Protein AF-A0A261TBE7-F1 (afdb_monomer)

Foldseek 3Di:
DAKEWEAAPPDPQSVVQVVLCVVLVNDYHYDHLPPPPVSFPGKMWDAAPNDIQIDGTRDSPVSVLVSQCVVVPAADPVGDPDPVCLQAHKYALVRLQVVCVVLVHDSVVLCVVVNDHRIDGSNSSCVVSPD

Structure (mmCIF, N/CA/C/O backbone):
data_AF-A0A261TBE7-F1
#
_entry.id   AF-A0A261TBE7-F1
#
loop_
_atom_site.group_PDB
_atom_site.id
_atom_site.type_symbol
_atom_site.label_atom_id
_atom_site.label_alt_id
_atom_site.label_comp_id
_atom_site.label_asym_id
_atom_site.label_entity_id
_atom_site.label_seq_id
_atom_site.pdbx_PDB_ins_code
_atom_site.Cartn_x
_atom_site.Cartn_y
_atom_site.Cartn_z
_atom_site.occupancy
_atom_site.B_iso_or_equiv
_atom_site.auth_seq_id
_atom_site.auth_comp_id
_atom_site.auth_asym_id
_atom_site.auth_atom_id
_atom_site.pdbx_PDB_model_num
ATOM 1 N N . MET A 1 1 ? -10.428 1.442 -10.130 1.00 87.81 1 MET A N 1
ATOM 2 C CA . MET A 1 1 ? -9.204 2.102 -9.626 1.00 87.81 1 MET A CA 1
ATOM 3 C C . MET A 1 1 ? -8.155 2.105 -10.734 1.00 87.81 1 MET A C 1
ATOM 5 O O . MET A 1 1 ? -8.015 1.079 -11.385 1.00 87.81 1 MET A O 1
ATOM 9 N N . GLN A 1 2 ? -7.475 3.227 -11.002 1.00 92.19 2 GLN A N 1
ATOM 10 C CA . GLN A 1 2 ? -6.435 3.300 -12.041 1.00 92.19 2 GLN A CA 1
ATOM 11 C C . GLN A 1 2 ? -5.043 3.240 -11.406 1.00 92.19 2 GLN A C 1
ATOM 13 O O . GLN A 1 2 ? -4.661 4.152 -10.680 1.00 92.19 2 GLN A O 1
ATOM 18 N N . ILE A 1 3 ? -4.285 2.193 -11.731 1.00 97.19 3 ILE A N 1
ATOM 19 C CA . ILE A 1 3 ? -2.928 1.960 -11.226 1.00 97.19 3 ILE A CA 1
ATOM 20 C C . ILE A 1 3 ? -1.931 2.319 -12.328 1.00 97.19 3 ILE A C 1
ATOM 22 O O . ILE A 1 3 ? -2.047 1.848 -13.461 1.00 97.19 3 ILE A O 1
ATOM 26 N N . SER A 1 4 ? -0.953 3.156 -12.002 1.00 97.00 4 SER A N 1
ATOM 27 C CA . SER A 1 4 ? 0.165 3.512 -12.874 1.00 97.00 4 SER A CA 1
ATOM 28 C C . SER A 1 4 ? 1.462 2.925 -12.325 1.00 97.00 4 SER A C 1
ATOM 30 O O . SER A 1 4 ? 1.791 3.131 -11.156 1.00 97.00 4 SER A O 1
ATOM 32 N N . LEU A 1 5 ? 2.204 2.219 -13.176 1.00 97.25 5 LEU A N 1
ATOM 33 C CA . LEU A 1 5 ? 3.545 1.718 -12.887 1.00 97.25 5 LEU A CA 1
ATOM 34 C C . LEU A 1 5 ? 4.545 2.493 -13.746 1.00 97.25 5 LEU A C 1
ATOM 36 O O . LEU A 1 5 ? 4.545 2.374 -14.970 1.00 97.25 5 LEU A O 1
ATOM 40 N N . TYR A 1 6 ? 5.387 3.290 -13.105 1.00 96.44 6 TYR A N 1
ATOM 41 C CA . TYR A 1 6 ? 6.455 4.026 -13.765 1.00 96.44 6 TYR A CA 1
ATOM 42 C C . TYR A 1 6 ? 7.741 3.209 -13.711 1.00 96.44 6 TYR A C 1
ATOM 44 O O . TYR A 1 6 ? 8.159 2.789 -12.630 1.00 96.44 6 TYR A O 1
ATOM 52 N N . THR A 1 7 ? 8.362 2.974 -14.865 1.00 96.31 7 THR A N 1
ATOM 53 C CA . THR A 1 7 ? 9.547 2.117 -14.994 1.00 96.31 7 THR A CA 1
ATOM 54 C C . THR A 1 7 ? 10.675 2.790 -15.766 1.00 96.31 7 THR A C 1
ATOM 56 O O . THR A 1 7 ? 10.464 3.733 -16.530 1.00 96.31 7 THR A O 1
ATOM 59 N N . LEU A 1 8 ? 11.897 2.288 -15.572 1.00 94.44 8 LEU A N 1
ATOM 60 C CA . LEU A 1 8 ? 13.057 2.629 -16.399 1.00 94.44 8 LEU A CA 1
ATOM 61 C C . LEU A 1 8 ? 13.526 1.413 -17.204 1.00 94.44 8 LEU A C 1
ATOM 63 O O . LEU A 1 8 ? 13.418 0.276 -16.725 1.00 94.44 8 LEU A O 1
ATOM 67 N N . PRO A 1 9 ? 14.089 1.627 -18.409 1.00 90.50 9 PRO A N 1
ATOM 68 C CA . PRO A 1 9 ? 14.757 0.560 -19.141 1.00 90.50 9 PRO A CA 1
ATOM 69 C C . PRO A 1 9 ? 15.939 0.021 -18.326 1.00 90.50 9 PRO A C 1
ATOM 71 O O . PRO A 1 9 ? 16.605 0.764 -17.609 1.00 90.50 9 PRO A O 1
ATOM 74 N N . ASN A 1 10 ? 16.202 -1.283 -18.440 1.00 90.00 10 ASN A N 1
ATOM 75 C CA . ASN A 1 10 ? 17.301 -1.980 -17.756 1.00 90.00 10 ASN A CA 1
ATOM 76 C C . ASN A 1 10 ? 17.294 -1.877 -16.214 1.00 90.00 10 ASN A C 1
ATOM 78 O O . ASN A 1 10 ? 18.305 -2.150 -15.575 1.00 90.00 10 ASN A O 1
ATOM 82 N N . CYS A 1 11 ? 16.159 -1.527 -15.601 1.00 93.75 11 CYS A N 1
ATOM 83 C CA . CYS A 1 11 ? 15.991 -1.533 -14.150 1.00 93.75 11 CYS A CA 1
ATOM 84 C C . CYS A 1 11 ? 15.426 -2.885 -13.682 1.00 93.75 11 CYS A C 1
ATOM 86 O O . CYS A 1 11 ? 14.277 -3.226 -13.9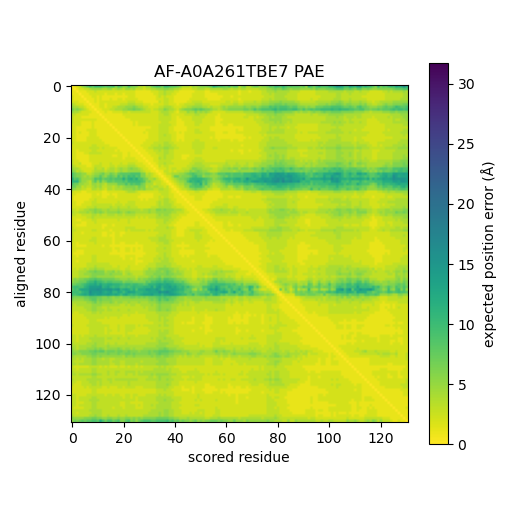76 1.00 93.75 11 CYS A O 1
ATOM 88 N N . GLU A 1 12 ? 16.214 -3.648 -12.921 1.00 95.88 12 GLU A N 1
ATOM 89 C CA . GLU A 1 12 ? 15.802 -4.958 -12.394 1.00 95.88 12 GLU A CA 1
ATOM 90 C C . GLU A 1 12 ? 14.561 -4.855 -11.498 1.00 95.88 12 GLU A C 1
ATOM 92 O O . GLU A 1 12 ? 13.590 -5.583 -11.698 1.00 95.88 12 GLU A O 1
ATOM 97 N N . ALA A 1 13 ? 14.529 -3.884 -10.581 1.00 96.00 13 ALA A N 1
ATOM 98 C CA . ALA A 1 13 ? 13.376 -3.654 -9.712 1.00 96.00 13 ALA A CA 1
ATOM 99 C C . ALA A 1 13 ? 12.094 -3.338 -10.510 1.00 96.00 13 ALA A C 1
ATOM 101 O O . ALA A 1 13 ? 11.002 -3.776 -10.134 1.00 96.00 13 ALA A O 1
ATOM 102 N N . SER A 1 14 ? 12.216 -2.628 -11.641 1.00 96.75 14 SER A N 1
ATOM 103 C CA . SER A 1 14 ? 11.089 -2.371 -12.549 1.00 96.75 14 SER A CA 1
ATOM 104 C C . SER A 1 14 ? 10.582 -3.660 -13.192 1.00 96.75 14 SER A C 1
ATOM 106 O O . SER A 1 14 ? 9.375 -3.898 -13.210 1.00 96.75 14 SER A O 1
ATOM 108 N N . LYS A 1 15 ? 11.494 -4.522 -13.662 1.00 97.00 15 LYS A N 1
ATOM 109 C CA . LYS A 1 15 ? 11.149 -5.838 -14.214 1.00 97.00 15 LYS A CA 1
ATOM 110 C C . LYS A 1 15 ? 10.439 -6.709 -13.172 1.00 97.00 15 LYS A C 1
ATOM 112 O O . LYS A 1 15 ? 9.353 -7.207 -13.452 1.00 97.00 15 LYS A O 1
ATOM 117 N N . LEU A 1 16 ? 10.997 -6.823 -11.964 1.00 97.38 16 LEU A N 1
ATOM 118 C CA . LEU A 1 16 ? 10.417 -7.612 -10.871 1.00 97.38 16 LEU A CA 1
ATOM 119 C C . LEU A 1 16 ? 9.014 -7.131 -10.485 1.00 97.38 16 LEU A C 1
ATOM 121 O O . LEU A 1 16 ? 8.109 -7.940 -10.288 1.00 97.38 16 LEU A O 1
ATOM 125 N N . THR A 1 17 ? 8.811 -5.814 -10.414 1.00 97.69 17 THR A N 1
ATOM 126 C CA . THR A 1 17 ? 7.505 -5.225 -10.076 1.00 97.69 17 THR A CA 1
ATOM 127 C C . THR A 1 17 ? 6.479 -5.467 -11.174 1.00 97.69 17 THR A C 1
ATOM 129 O O . THR A 1 17 ? 5.360 -5.876 -10.873 1.00 97.69 17 THR A O 1
ATOM 132 N N . ARG A 1 18 ? 6.869 -5.300 -12.445 1.00 97.50 18 ARG A N 1
ATOM 133 C CA . ARG A 1 18 ? 6.007 -5.606 -13.593 1.00 97.50 18 ARG A CA 1
ATOM 134 C C . ARG A 1 18 ? 5.575 -7.072 -13.579 1.00 97.50 18 ARG A C 1
ATOM 136 O O . ARG A 1 18 ? 4.392 -7.366 -13.699 1.00 97.50 18 ARG A O 1
ATOM 143 N N . GLU A 1 19 ? 6.517 -7.993 -13.396 1.00 97.44 19 GLU A N 1
ATOM 144 C CA . GLU A 1 19 ? 6.214 -9.425 -13.336 1.00 97.44 19 GLU A CA 1
ATOM 145 C C . GLU A 1 19 ? 5.324 -9.784 -12.140 1.00 97.44 19 GLU A C 1
ATOM 147 O O . GLU A 1 19 ? 4.417 -10.600 -12.280 1.00 97.44 19 GLU A O 1
ATOM 152 N N . ALA A 1 20 ? 5.545 -9.168 -10.976 1.00 97.81 20 ALA A N 1
ATOM 153 C CA . ALA A 1 20 ? 4.695 -9.365 -9.806 1.00 97.81 20 ALA A CA 1
ATOM 154 C C . ALA A 1 20 ? 3.258 -8.872 -10.043 1.00 97.81 20 ALA A C 1
ATOM 156 O O . ALA A 1 20 ? 2.322 -9.589 -9.699 1.00 97.81 20 ALA A O 1
ATOM 157 N N . PHE A 1 21 ? 3.071 -7.717 -10.690 1.00 97.81 21 PHE A N 1
ATOM 158 C CA . PHE A 1 21 ? 1.743 -7.220 -11.069 1.00 97.81 21 PHE A CA 1
ATOM 159 C C . PHE A 1 21 ? 1.026 -8.176 -12.021 1.00 97.81 21 PHE A C 1
ATOM 161 O O . PHE A 1 21 ? -0.136 -8.508 -11.795 1.00 97.81 21 PHE A O 1
ATOM 168 N N . LEU A 1 22 ? 1.733 -8.661 -13.046 1.00 97.25 22 LEU A N 1
ATOM 169 C CA . LEU A 1 22 ? 1.185 -9.623 -14.002 1.00 97.25 22 LEU A CA 1
ATOM 170 C C . LEU A 1 22 ? 0.791 -10.941 -13.321 1.00 97.25 22 LEU A C 1
ATOM 172 O O . LEU A 1 22 ? -0.298 -11.447 -13.573 1.00 97.25 22 LEU A O 1
ATOM 176 N N . ARG A 1 23 ? 1.636 -11.476 -12.426 1.00 97.06 23 ARG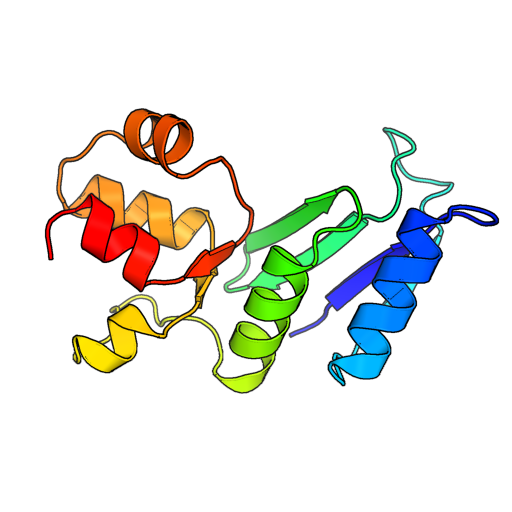 A N 1
ATOM 177 C CA . ARG A 1 23 ? 1.327 -12.697 -11.657 1.00 97.06 23 ARG A CA 1
ATOM 178 C C . ARG A 1 23 ? 0.131 -12.519 -10.726 1.00 97.06 23 ARG A C 1
ATOM 180 O O . ARG A 1 23 ? -0.662 -13.442 -10.595 1.00 97.06 23 ARG A O 1
ATOM 187 N N . ALA A 1 24 ? 0.005 -11.351 -10.103 1.00 95.19 24 ALA A N 1
ATOM 188 C CA . ALA A 1 24 ? -1.118 -11.016 -9.235 1.00 95.19 24 ALA A CA 1
ATOM 189 C C . ALA A 1 24 ? -2.394 -10.638 -10.014 1.00 95.19 24 ALA A C 1
ATOM 191 O O . ALA A 1 24 ? -3.404 -10.322 -9.401 1.00 95.19 24 ALA A O 1
ATOM 192 N N . GLY A 1 25 ? -2.373 -10.613 -11.354 1.00 95.81 25 GLY A N 1
ATOM 193 C CA . GLY A 1 25 ? -3.536 -10.224 -12.161 1.00 95.81 25 GLY A CA 1
ATOM 194 C C . GLY A 1 25 ? -3.940 -8.748 -12.027 1.00 95.81 25 GLY A C 1
ATOM 195 O O . GLY A 1 25 ? -5.030 -8.367 -12.457 1.00 95.81 25 GLY A O 1
ATOM 196 N N . ILE A 1 26 ? -3.073 -7.903 -11.460 1.00 96.50 26 ILE A N 1
ATOM 197 C CA . ILE A 1 26 ? -3.336 -6.474 -11.277 1.00 96.50 26 ILE A CA 1
ATOM 198 C C . ILE A 1 26 ? -3.308 -5.792 -12.647 1.00 96.50 26 ILE A C 1
ATOM 200 O O . ILE A 1 26 ? -2.324 -5.885 -13.377 1.00 96.50 26 ILE A O 1
ATOM 204 N N . GLN A 1 27 ? -4.374 -5.068 -12.988 1.00 96.50 27 GLN A N 1
ATOM 205 C CA . GLN A 1 27 ? -4.426 -4.247 -14.200 1.00 96.50 27 GLN A CA 1
ATOM 206 C C . GLN A 1 27 ? -3.738 -2.898 -13.953 1.00 96.50 27 GLN A C 1
ATOM 208 O O . GLN A 1 27 ? -4.077 -2.188 -13.006 1.00 96.50 27 GLN A O 1
ATOM 213 N N . PHE A 1 28 ? -2.791 -2.519 -14.813 1.00 97.19 28 PHE A N 1
ATOM 214 C CA . PHE A 1 28 ? -2.030 -1.275 -14.676 1.00 97.19 28 PHE A CA 1
ATOM 215 C C . PHE A 1 28 ? -1.707 -0.640 -16.028 1.00 97.19 28 PHE A C 1
ATOM 217 O O . PHE A 1 28 ? -1.649 -1.301 -17.062 1.00 97.19 28 PHE A O 1
ATOM 224 N N . SER A 1 29 ? -1.467 0.669 -16.008 1.00 96.88 29 SER A N 1
ATOM 225 C CA . SER A 1 29 ? -0.858 1.400 -17.117 1.00 96.88 29 SER A CA 1
ATOM 226 C C . SER A 1 29 ? 0.629 1.583 -16.849 1.00 96.88 29 SER A C 1
ATOM 228 O O . SER A 1 29 ? 1.009 2.169 -15.835 1.00 96.88 29 SER A O 1
ATOM 230 N N . GLU A 1 30 ? 1.471 1.113 -17.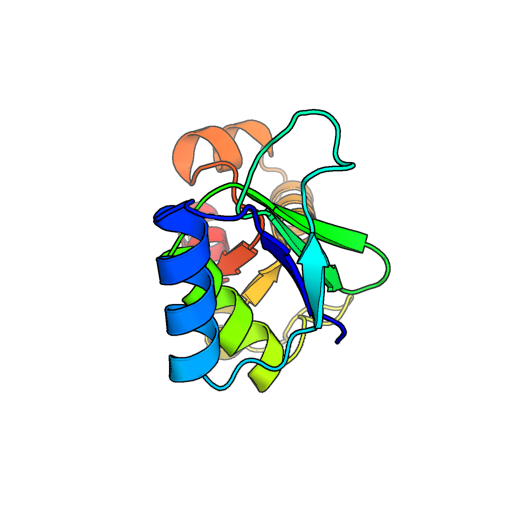760 1.00 95.44 30 GLU A N 1
ATOM 231 C CA . GLU A 1 30 ? 2.908 1.350 -17.682 1.00 95.44 30 GLU A CA 1
ATOM 232 C C . GLU A 1 30 ? 3.280 2.701 -18.303 1.00 95.44 30 GLU A C 1
ATOM 234 O O . GLU A 1 30 ? 2.745 3.093 -19.342 1.00 95.44 30 GLU A O 1
ATOM 239 N N . ARG A 1 31 ? 4.189 3.430 -17.652 1.00 94.25 31 ARG A N 1
ATOM 240 C CA . ARG A 1 31 ? 4.707 4.722 -18.113 1.00 94.25 31 ARG A CA 1
ATOM 241 C C . ARG A 1 31 ? 6.218 4.777 -17.921 1.00 94.25 31 ARG A C 1
ATOM 243 O O . ARG A 1 31 ? 6.761 4.139 -17.025 1.00 94.25 31 ARG A O 1
ATOM 250 N N . SER A 1 32 ? 6.896 5.575 -18.737 1.00 92.81 32 SER A N 1
ATOM 251 C CA . SER A 1 32 ? 8.313 5.863 -18.515 1.00 92.81 32 SER A CA 1
ATOM 252 C C . SER A 1 32 ? 8.481 6.725 -17.263 1.00 92.81 32 SER A C 1
ATOM 254 O O . SER A 1 32 ? 7.772 7.718 -17.096 1.00 92.81 32 SER A O 1
ATOM 256 N N . ALA A 1 33 ? 9.423 6.362 -16.395 1.00 91.56 33 ALA A N 1
ATOM 257 C CA . ALA A 1 33 ? 9.872 7.207 -15.291 1.00 91.56 33 ALA A CA 1
ATOM 258 C C . ALA A 1 33 ? 10.983 8.187 -15.716 1.00 91.56 33 ALA A C 1
ATOM 260 O O . ALA A 1 33 ? 11.435 8.969 -14.889 1.00 91.56 33 ALA A O 1
ATOM 261 N N . ALA A 1 34 ? 11.433 8.158 -16.980 1.00 89.75 34 ALA A N 1
ATOM 262 C CA . ALA A 1 34 ? 12.556 8.974 -17.457 1.00 89.75 34 ALA A CA 1
ATOM 263 C C . ALA A 1 34 ? 12.332 10.486 -17.293 1.00 89.75 34 ALA A C 1
ATOM 265 O O . ALA A 1 34 ? 13.290 11.226 -17.096 1.00 89.75 34 ALA A O 1
ATOM 266 N N . ASP A 1 35 ? 11.070 10.918 -17.330 1.00 84.06 35 ASP A N 1
ATOM 267 C CA . ASP A 1 35 ? 10.680 12.321 -17.173 1.00 84.06 35 ASP A CA 1
ATOM 268 C C . ASP A 1 35 ? 10.346 12.690 -15.712 1.00 84.06 35 ASP A C 1
ATOM 270 O O . ASP A 1 35 ? 9.885 13.800 -15.442 1.00 84.06 35 ASP A O 1
ATOM 274 N N . GLN A 1 36 ? 10.528 11.771 -14.752 1.00 79.25 36 GLN A N 1
ATOM 275 C CA . GLN A 1 36 ? 10.275 12.039 -13.335 1.00 79.25 36 GLN A CA 1
ATOM 276 C C . GLN A 1 36 ? 11.495 12.643 -12.634 1.00 79.25 36 GLN A C 1
ATOM 278 O O . GLN A 1 36 ? 12.643 12.300 -12.911 1.00 79.25 36 GLN A O 1
ATOM 283 N N . SER A 1 37 ? 11.220 13.529 -11.675 1.00 76.31 37 SER A N 1
ATOM 284 C CA . SER A 1 37 ? 12.210 14.080 -10.753 1.00 76.31 37 SER A CA 1
ATOM 285 C C . SER A 1 37 ? 11.729 13.860 -9.311 1.00 76.31 37 SER A C 1
ATOM 287 O O . SER A 1 37 ? 10.666 14.377 -8.957 1.00 76.31 37 SER A O 1
ATOM 289 N N . PRO A 1 38 ? 12.481 13.137 -8.462 1.00 80.81 38 PRO A N 1
ATOM 290 C CA . PRO A 1 38 ? 13.751 12.473 -8.769 1.00 80.81 38 PRO A CA 1
ATOM 291 C C . PRO A 1 38 ? 13.582 11.312 -9.764 1.00 80.81 38 PRO A C 1
ATOM 293 O O . PRO A 1 38 ? 12.496 10.747 -9.892 1.00 80.81 38 PRO A O 1
ATOM 296 N N . LEU A 1 39 ? 14.669 10.967 -10.463 1.00 83.00 39 LEU A N 1
ATOM 297 C CA . LEU A 1 39 ? 14.709 9.830 -11.382 1.00 83.00 39 LEU A CA 1
ATOM 298 C C . LEU A 1 39 ? 14.748 8.529 -10.572 1.00 83.00 39 LEU A C 1
ATOM 300 O O . LEU A 1 39 ? 15.810 7.970 -10.301 1.00 83.00 39 LEU A O 1
ATOM 304 N N . GLU A 1 40 ? 13.577 8.070 -10.153 1.00 85.75 40 GLU A N 1
ATOM 305 C CA . GLU A 1 40 ? 13.410 6.875 -9.335 1.00 85.75 40 GLU A CA 1
ATOM 306 C C . GLU A 1 40 ? 12.469 5.897 -10.032 1.00 85.75 40 GLU A C 1
ATOM 308 O O . GLU A 1 40 ? 11.439 6.282 -10.583 1.00 85.75 40 GLU A O 1
ATOM 313 N N . ALA A 1 41 ? 12.829 4.614 -10.029 1.00 91.31 41 ALA A N 1
ATOM 314 C CA . ALA A 1 41 ? 11.992 3.560 -10.579 1.00 91.31 41 ALA A CA 1
ATOM 315 C C . ALA A 1 41 ? 12.266 2.209 -9.898 1.00 91.31 41 ALA A C 1
ATOM 317 O O . ALA A 1 41 ? 13.408 1.923 -9.534 1.00 91.31 41 ALA A O 1
ATOM 318 N N . PRO A 1 42 ? 11.249 1.342 -9.774 1.00 95.50 42 PRO A N 1
ATOM 319 C CA . PRO A 1 42 ? 9.860 1.590 -10.150 1.00 95.50 42 PRO A CA 1
ATOM 320 C C . PRO A 1 42 ? 9.158 2.539 -9.175 1.00 95.50 42 PRO A C 1
ATOM 322 O O . PRO A 1 42 ? 9.491 2.580 -7.991 1.00 95.50 42 PRO A O 1
ATOM 325 N N . VAL A 1 43 ? 8.161 3.266 -9.671 1.00 96.12 43 VAL A N 1
ATOM 326 C CA . VAL A 1 43 ? 7.195 3.985 -8.830 1.00 96.12 43 VAL A CA 1
ATOM 327 C C . VAL A 1 43 ? 5.817 3.437 -9.135 1.00 96.12 43 VAL A C 1
ATOM 329 O O . VAL A 1 43 ? 5.384 3.431 -10.288 1.00 96.12 43 VAL A O 1
ATOM 332 N N . VAL A 1 44 ? 5.123 2.977 -8.104 1.00 96.94 44 VAL A N 1
ATOM 333 C CA . VAL A 1 44 ? 3.714 2.605 -8.206 1.00 96.94 44 VAL A CA 1
ATOM 334 C C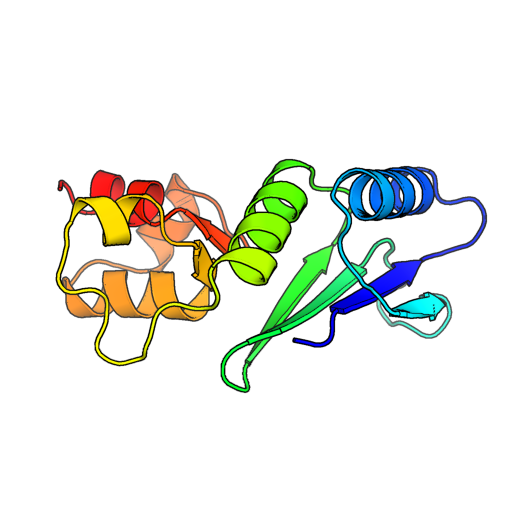 . VAL A 1 44 ? 2.890 3.768 -7.690 1.00 96.94 44 VAL A C 1
ATOM 336 O O . VAL A 1 44 ? 3.204 4.326 -6.642 1.00 96.94 44 VAL A O 1
ATOM 339 N N . SER A 1 45 ? 1.842 4.134 -8.420 1.00 96.12 45 SER A N 1
ATOM 340 C CA . SER A 1 45 ? 0.911 5.182 -8.015 1.00 96.12 45 SER A CA 1
ATOM 341 C C . SER A 1 45 ? -0.519 4.817 -8.389 1.00 96.12 45 SER A C 1
ATOM 343 O O . SER A 1 45 ? -0.785 4.319 -9.483 1.00 96.12 45 SER A O 1
ATOM 345 N N . THR A 1 46 ? -1.452 5.075 -7.485 1.00 96.50 46 THR A N 1
ATOM 346 C CA . THR A 1 46 ? -2.891 4.927 -7.699 1.00 96.50 46 THR A CA 1
ATOM 347 C C . THR A 1 46 ? -3.642 6.031 -6.959 1.00 96.50 46 THR A C 1
ATOM 349 O O . THR A 1 46 ? -3.077 6.731 -6.116 1.00 96.50 46 THR A O 1
ATOM 352 N N . ILE A 1 47 ? -4.921 6.202 -7.282 1.00 95.06 47 ILE A N 1
ATOM 353 C CA . ILE A 1 47 ? -5.815 7.121 -6.578 1.00 95.06 47 ILE A CA 1
ATOM 354 C C . ILE A 1 47 ? -6.885 6.304 -5.860 1.00 95.06 47 ILE A C 1
ATOM 356 O O . ILE A 1 47 ? -7.632 5.559 -6.497 1.00 95.06 47 ILE A O 1
ATOM 360 N N . VAL A 1 48 ? -6.968 6.492 -4.546 1.00 93.31 48 VAL A N 1
ATOM 361 C CA . VAL A 1 48 ? -7.955 5.880 -3.649 1.00 93.31 48 VAL A CA 1
ATOM 362 C C . VAL A 1 48 ? -8.638 7.014 -2.900 1.00 93.31 48 VAL A C 1
ATOM 364 O O . VAL A 1 48 ? -7.955 7.868 -2.342 1.00 93.31 48 VAL A O 1
ATOM 367 N N . ASP A 1 49 ? -9.967 7.094 -2.960 1.00 88.88 49 ASP A N 1
ATOM 368 C CA . ASP A 1 49 ? -10.758 8.148 -2.303 1.00 88.88 49 ASP A CA 1
ATOM 369 C C . ASP A 1 49 ? -10.217 9.571 -2.519 1.00 88.88 49 ASP A C 1
ATOM 371 O O . ASP A 1 49 ? -10.070 10.374 -1.600 1.00 88.88 49 ASP A O 1
ATOM 375 N N . ARG A 1 50 ? -9.907 9.890 -3.786 1.00 89.31 50 ARG A N 1
ATOM 376 C CA . ARG A 1 50 ? -9.341 11.181 -4.235 1.00 89.31 50 ARG A CA 1
ATOM 377 C C . ARG A 1 50 ? -7.963 11.516 -3.648 1.00 89.31 50 ARG A C 1
ATOM 379 O O . ARG A 1 50 ? -7.503 12.647 -3.797 1.00 89.31 50 ARG A O 1
ATOM 386 N N . ARG A 1 51 ? -7.280 10.556 -3.029 1.00 91.44 51 ARG A N 1
ATOM 387 C CA . ARG A 1 51 ? -5.920 10.700 -2.508 1.00 91.44 51 ARG A CA 1
ATOM 388 C C . ARG A 1 51 ? -4.952 9.834 -3.294 1.00 91.44 51 ARG A C 1
ATOM 390 O O . ARG A 1 51 ? -5.286 8.734 -3.725 1.00 91.44 51 ARG A O 1
ATOM 397 N N . ILE A 1 52 ? -3.747 10.355 -3.489 1.00 94.25 52 ILE A N 1
ATOM 398 C CA . ILE A 1 52 ? -2.671 9.624 -4.154 1.00 94.25 52 ILE A CA 1
ATOM 399 C C . ILE A 1 52 ? -2.064 8.651 -3.147 1.00 94.25 52 ILE A C 1
ATOM 401 O O . ILE A 1 52 ? -1.656 9.052 -2.058 1.00 94.25 52 ILE A O 1
ATOM 405 N N . VAL A 1 53 ? -1.980 7.387 -3.543 1.0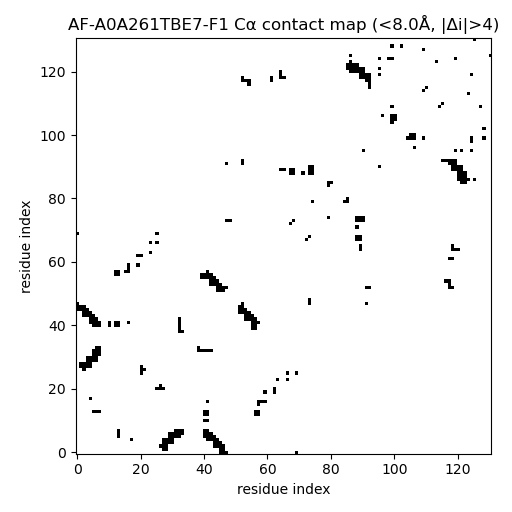0 96.38 53 VAL A N 1
ATOM 406 C CA . VAL A 1 53 ? -1.238 6.340 -2.847 1.00 96.38 53 VAL A CA 1
ATOM 407 C C . VAL A 1 53 ? -0.090 5.945 -3.754 1.00 96.38 53 VAL A C 1
ATOM 409 O O . VAL A 1 53 ? -0.316 5.495 -4.878 1.00 96.38 53 VAL A O 1
ATOM 412 N N . ALA A 1 54 ? 1.139 6.142 -3.289 1.00 96.00 54 ALA A N 1
ATOM 413 C CA . ALA A 1 54 ? 2.318 5.846 -4.079 1.00 96.00 54 ALA A CA 1
ATOM 414 C C . ALA A 1 54 ? 3.467 5.336 -3.216 1.00 96.00 54 ALA A C 1
ATOM 416 O O . ALA A 1 54 ? 3.622 5.740 -2.065 1.00 96.00 54 ALA A O 1
ATOM 417 N N . TRP A 1 55 ? 4.293 4.478 -3.804 1.00 96.56 55 TRP A N 1
ATOM 418 C CA . TRP A 1 55 ? 5.553 4.042 -3.216 1.00 96.56 55 TRP A CA 1
ATOM 419 C C . TRP A 1 55 ? 6.608 3.831 -4.298 1.00 96.56 55 TRP A C 1
ATOM 421 O O . TRP A 1 55 ? 6.314 3.754 -5.494 1.00 96.56 55 TRP A O 1
ATOM 431 N N . ARG A 1 56 ? 7.857 3.752 -3.848 1.00 94.31 56 ARG A N 1
ATOM 432 C CA . ARG A 1 56 ? 9.047 3.596 -4.684 1.00 94.31 56 ARG A CA 1
ATOM 433 C C . ARG A 1 56 ? 9.679 2.232 -4.443 1.00 94.31 56 ARG A C 1
ATOM 435 O O . ARG A 1 56 ? 9.569 1.674 -3.351 1.00 94.31 56 ARG A O 1
ATOM 442 N N . GLY A 1 57 ? 10.384 1.737 -5.453 1.00 95.12 57 GLY A N 1
ATOM 443 C CA . GLY A 1 57 ? 11.086 0.462 -5.396 1.00 95.12 57 GLY A CA 1
ATOM 444 C C . GLY A 1 57 ? 10.159 -0.749 -5.522 1.00 95.12 57 GLY A C 1
ATOM 445 O O . GLY A 1 57 ? 8.931 -0.650 -5.493 1.00 95.12 57 GLY A O 1
ATOM 446 N N . HIS A 1 58 ? 10.771 -1.921 -5.684 1.00 96.56 58 HIS A N 1
ATOM 447 C CA . HIS A 1 58 ? 10.048 -3.187 -5.647 1.00 96.56 58 HIS A CA 1
ATOM 448 C C . HIS A 1 58 ? 9.702 -3.551 -4.195 1.00 96.56 58 HIS A C 1
ATOM 450 O O . HIS A 1 58 ? 10.598 -3.659 -3.361 1.00 96.56 58 HIS A O 1
ATOM 456 N N . ARG A 1 59 ? 8.411 -3.738 -3.899 1.00 97.00 59 ARG A N 1
ATOM 457 C CA . ARG A 1 59 ? 7.879 -4.001 -2.549 1.00 97.00 59 ARG A CA 1
ATOM 458 C C . ARG A 1 59 ? 6.796 -5.075 -2.597 1.00 97.00 59 ARG A C 1
ATOM 460 O O . ARG A 1 59 ? 5.630 -4.748 -2.774 1.00 97.00 59 ARG A O 1
ATOM 467 N N . ALA A 1 60 ? 7.178 -6.349 -2.508 1.00 96.19 60 ALA A N 1
ATOM 468 C CA . ALA A 1 60 ? 6.249 -7.476 -2.656 1.00 96.19 60 ALA A CA 1
ATOM 469 C C . ALA A 1 60 ? 5.058 -7.414 -1.677 1.00 96.19 60 ALA A C 1
ATOM 471 O O . ALA A 1 60 ? 3.928 -7.676 -2.075 1.00 96.19 60 ALA A O 1
ATOM 472 N N . ASP A 1 61 ? 5.310 -6.971 -0.446 1.00 96.19 61 ASP A N 1
ATOM 473 C CA . ASP A 1 61 ? 4.315 -6.709 0.596 1.00 96.19 61 ASP A CA 1
ATOM 474 C C . ASP A 1 61 ? 3.266 -5.666 0.167 1.00 96.19 61 ASP A C 1
ATOM 476 O O . ASP A 1 61 ? 2.063 -5.880 0.306 1.00 96.19 61 ASP A O 1
ATOM 480 N N . MET A 1 62 ? 3.699 -4.555 -0.437 1.00 97.75 62 MET A N 1
ATOM 481 C CA . MET A 1 62 ? 2.787 -3.519 -0.940 1.00 97.75 62 MET A CA 1
ATOM 482 C C . MET A 1 62 ? 2.009 -3.980 -2.175 1.00 97.75 62 MET A C 1
ATOM 484 O O . MET A 1 62 ? 0.868 -3.569 -2.372 1.00 97.75 62 MET A O 1
ATOM 488 N N . ILE A 1 63 ? 2.607 -4.834 -3.013 1.00 9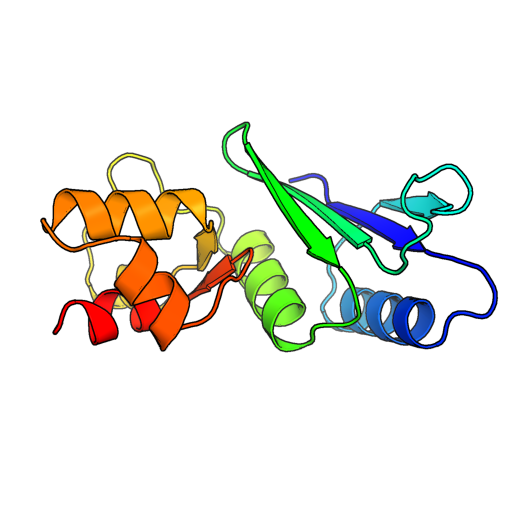7.88 63 ILE A N 1
ATOM 489 C CA . ILE A 1 63 ? 1.924 -5.422 -4.174 1.00 97.88 63 ILE A CA 1
ATOM 490 C C . ILE A 1 63 ? 0.796 -6.350 -3.712 1.00 97.88 63 ILE A C 1
ATOM 492 O O . ILE A 1 63 ? -0.291 -6.310 -4.285 1.00 97.88 63 ILE A O 1
ATOM 496 N N . GLU A 1 64 ? 1.030 -7.146 -2.668 1.00 97.12 64 GLU A N 1
ATOM 497 C CA . GLU A 1 64 ? 0.005 -8.004 -2.070 1.00 97.12 64 GLU A CA 1
ATOM 498 C C . GLU A 1 64 ? -1.163 -7.180 -1.509 1.00 97.12 64 GLU A C 1
ATOM 500 O O . GLU A 1 64 ? -2.322 -7.454 -1.822 1.00 97.12 64 GLU A O 1
ATOM 505 N N . LEU A 1 65 ? -0.867 -6.119 -0.749 1.00 97.88 65 LEU A N 1
ATOM 506 C CA . LEU A 1 65 ? -1.896 -5.214 -0.228 1.00 97.88 65 LEU A CA 1
ATOM 507 C C . LEU A 1 65 ? -2.649 -4.490 -1.346 1.00 97.88 65 LEU A C 1
ATOM 509 O O . LEU A 1 65 ? -3.865 -4.343 -1.275 1.00 97.88 65 LEU A O 1
ATOM 513 N N . LEU A 1 66 ? -1.960 -4.067 -2.408 1.00 97.81 66 LEU A N 1
ATOM 514 C CA . LEU A 1 66 ? -2.616 -3.460 -3.564 1.00 97.81 66 LEU A CA 1
ATOM 515 C C . LEU A 1 66 ? -3.550 -4.453 -4.265 1.00 97.81 66 LEU A C 1
ATOM 517 O O . LEU A 1 66 ? -4.633 -4.055 -4.682 1.00 97.81 66 LEU A O 1
ATOM 521 N N . HIS A 1 67 ? -3.161 -5.723 -4.395 1.00 96.94 67 HIS A N 1
ATOM 522 C CA . HIS A 1 67 ? -4.030 -6.757 -4.956 1.00 96.94 67 HIS A CA 1
ATOM 523 C C . HIS A 1 67 ? -5.309 -6.927 -4.125 1.00 96.94 67 HIS A C 1
ATOM 525 O O . HIS A 1 67 ? -6.405 -6.874 -4.684 1.00 96.94 67 HIS A O 1
ATOM 531 N N . ALA A 1 68 ? -5.181 -7.058 -2.800 1.00 95.88 68 ALA A N 1
ATOM 532 C CA . ALA A 1 68 ? -6.335 -7.141 -1.904 1.00 95.88 68 ALA A CA 1
ATOM 533 C C . ALA A 1 68 ? -7.221 -5.886 -2.011 1.00 95.88 68 ALA A C 1
ATOM 535 O O . ALA A 1 68 ? -8.423 -6.002 -2.222 1.00 95.88 68 ALA A O 1
ATOM 536 N N . LEU A 1 69 ? -6.628 -4.687 -2.038 1.00 96.00 69 LEU A N 1
ATOM 537 C CA . LEU A 1 69 ? -7.359 -3.431 -2.237 1.00 96.00 69 LEU A CA 1
ATOM 538 C C . LEU A 1 69 ? -8.100 -3.363 -3.584 1.00 96.00 69 LEU A C 1
ATOM 540 O O . LEU A 1 69 ? -9.192 -2.806 -3.662 1.00 96.00 69 LEU A O 1
ATOM 544 N N . VAL A 1 70 ? -7.517 -3.896 -4.663 1.00 95.31 70 VAL A N 1
ATOM 545 C CA . VAL A 1 70 ? -8.182 -3.987 -5.976 1.00 95.31 70 VAL A CA 1
ATOM 546 C C . VAL A 1 70 ? -9.377 -4.938 -5.924 1.00 95.31 70 VAL A C 1
ATOM 548 O O . VAL A 1 70 ? -10.390 -4.656 -6.562 1.00 95.31 70 VAL A O 1
ATOM 551 N N . SER A 1 71 ? -9.242 -6.051 -5.202 1.00 93.81 71 SER A N 1
ATOM 552 C CA . SER A 1 71 ? -10.250 -7.110 -5.122 1.00 93.81 71 SER A CA 1
ATOM 553 C C . SER A 1 71 ? -11.421 -6.744 -4.208 1.00 93.81 71 SER A C 1
ATOM 555 O O . SER A 1 71 ? -12.575 -6.948 -4.571 1.00 93.81 71 SER A O 1
ATOM 557 N N . GLU A 1 72 ? -11.124 -6.214 -3.025 1.00 91.94 72 GLU A N 1
ATOM 558 C CA . GLU A 1 72 ? -12.093 -5.971 -1.947 1.00 91.94 72 GLU A CA 1
ATOM 559 C C . GLU A 1 72 ? -12.611 -4.527 -1.951 1.00 91.94 72 GLU A C 1
ATOM 561 O O . GLU A 1 72 ? -13.732 -4.256 -1.525 1.00 91.94 72 GLU A O 1
ATOM 566 N N . GLY A 1 73 ? -11.827 -3.601 -2.506 1.00 91.12 73 GLY A N 1
ATOM 567 C CA . GLY A 1 73 ? -12.116 -2.173 -2.489 1.00 91.12 73 GLY A CA 1
ATOM 568 C C . GLY A 1 73 ? -11.605 -1.467 -1.225 1.00 91.12 73 GLY A C 1
ATOM 569 O O . GLY A 1 73 ? -11.132 -2.105 -0.285 1.00 91.12 73 GLY A O 1
ATOM 570 N N . PRO A 1 74 ? -11.634 -0.122 -1.212 1.00 90.19 74 PRO A N 1
ATOM 571 C CA . PRO A 1 74 ? -11.208 0.663 -0.059 1.00 90.19 74 PRO A CA 1
ATOM 572 C C . PRO A 1 74 ? -12.231 0.623 1.077 1.00 90.19 74 PRO A C 1
ATOM 574 O O . PRO A 1 74 ? -13.438 0.540 0.846 1.00 90.19 74 PRO A O 1
ATOM 577 N N . VAL A 1 75 ? -11.740 0.787 2.307 1.00 91.38 75 VAL A N 1
ATOM 578 C CA . VAL A 1 75 ? -12.592 0.950 3.491 1.00 91.38 75 VAL A CA 1
ATOM 579 C C . VAL A 1 75 ? -13.437 2.230 3.374 1.00 91.38 75 VAL A C 1
ATOM 581 O O . VAL A 1 75 ? -12.876 3.303 3.134 1.00 91.38 75 VAL A O 1
ATOM 584 N N . PRO A 1 76 ? -14.770 2.165 3.561 1.00 86.69 76 PRO A N 1
ATOM 585 C CA . PRO A 1 76 ? -15.628 3.345 3.531 1.00 86.69 76 PRO A CA 1
ATOM 586 C C . PRO A 1 76 ? -15.275 4.378 4.608 1.00 86.69 76 PRO A C 1
ATOM 588 O O . PRO A 1 76 ? -14.746 4.052 5.666 1.00 86.69 76 PRO A O 1
ATOM 591 N N . ALA A 1 77 ? -15.665 5.637 4.391 1.00 80.12 77 ALA A N 1
ATOM 592 C CA . ALA A 1 77 ? -15.403 6.724 5.343 1.00 80.12 77 ALA A CA 1
ATOM 593 C C . ALA A 1 77 ? -16.055 6.528 6.727 1.00 80.12 77 ALA A C 1
ATOM 595 O O . ALA A 1 77 ? -15.601 7.116 7.698 1.00 80.12 77 ALA A O 1
ATOM 596 N N . HIS A 1 78 ? -17.120 5.727 6.814 1.00 78.81 78 HIS A N 1
ATOM 597 C CA . HIS A 1 78 ? -17.787 5.377 8.072 1.00 78.81 78 HIS A CA 1
ATOM 598 C C . HIS A 1 78 ? -17.206 4.111 8.728 1.00 78.81 78 HIS A C 1
ATOM 600 O O . HIS A 1 78 ? -17.786 3.608 9.686 1.00 78.81 78 HIS A O 1
ATOM 606 N N . GLY A 1 79 ? -16.083 3.602 8.213 1.00 82.44 79 GLY A N 1
ATOM 607 C CA . GLY A 1 79 ? -15.423 2.401 8.710 1.00 82.44 79 GLY A CA 1
ATOM 608 C C . GLY A 1 79 ? -16.130 1.106 8.312 1.00 82.44 79 GLY A C 1
ATOM 609 O O . GLY A 1 79 ? -17.032 1.089 7.471 1.00 82.44 79 GLY A O 1
ATOM 610 N N . LEU A 1 80 ? -15.676 0.015 8.926 1.00 81.38 80 LEU A N 1
ATOM 611 C CA . LEU A 1 80 ? -16.294 -1.308 8.857 1.00 81.38 80 LEU A CA 1
ATOM 612 C C . LEU A 1 80 ? -16.947 -1.609 10.206 1.00 81.38 80 LEU A C 1
ATOM 614 O O . LEU A 1 80 ? -16.419 -1.235 11.251 1.00 81.38 80 LEU A O 1
ATOM 618 N N . SER A 1 81 ? -18.111 -2.254 10.182 1.00 80.19 81 SER A N 1
ATOM 619 C CA . SER A 1 81 ? -18.868 -2.577 11.399 1.00 80.19 81 SER A CA 1
ATOM 620 C C . SER A 1 81 ? -18.428 -3.876 12.072 1.00 80.19 81 SER A C 1
ATOM 622 O O . SER A 1 81 ? -18.767 -4.095 13.233 1.00 80.19 81 SER A O 1
ATOM 624 N N . ASP A 1 82 ? -17.722 -4.740 11.346 1.00 89.81 82 ASP A N 1
ATOM 625 C CA . ASP A 1 82 ? -17.274 -6.048 11.811 1.00 89.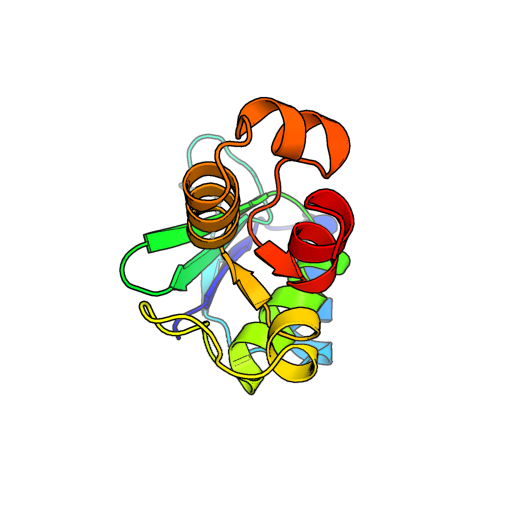81 82 ASP A CA 1
ATOM 626 C C . ASP A 1 82 ? -15.755 -6.057 12.042 1.00 89.81 82 ASP A C 1
ATOM 628 O O . ASP A 1 82 ? -14.986 -5.518 11.243 1.00 89.81 82 ASP A O 1
ATOM 632 N N . LEU A 1 83 ? -15.324 -6.648 13.162 1.00 87.44 83 LEU A N 1
ATOM 633 C CA . LEU A 1 83 ? -13.914 -6.667 13.558 1.00 87.44 83 LEU A CA 1
ATOM 634 C C . LEU A 1 83 ? -13.071 -7.572 12.652 1.00 87.44 83 LEU A C 1
ATOM 636 O O . LEU A 1 83 ? -11.933 -7.222 12.347 1.00 87.44 83 LEU A O 1
ATOM 640 N N . GLU A 1 84 ? -13.602 -8.715 12.219 1.00 90.00 84 GLU A N 1
ATOM 641 C CA . GLU A 1 84 ? -12.881 -9.624 11.324 1.00 90.00 84 GLU A CA 1
ATOM 642 C C . GLU A 1 84 ? -12.706 -8.973 9.949 1.00 90.00 84 GLU A C 1
ATOM 644 O O . GLU A 1 84 ? -11.600 -8.952 9.403 1.00 90.00 84 GLU A O 1
ATOM 649 N N . GLU A 1 85 ? -13.755 -8.331 9.429 1.00 91.44 85 GLU A N 1
ATOM 650 C CA . GLU A 1 85 ? -13.665 -7.516 8.214 1.00 91.44 85 GLU A CA 1
ATOM 651 C C . GLU A 1 85 ? -12.627 -6.396 8.375 1.00 91.44 85 GLU A C 1
ATOM 653 O O . GLU A 1 85 ? -11.767 -6.214 7.510 1.00 91.44 85 GLU A O 1
ATOM 658 N N . ALA A 1 86 ? -12.644 -5.683 9.507 1.00 92.50 86 ALA A N 1
ATOM 659 C CA . ALA A 1 86 ? -11.681 -4.625 9.795 1.00 92.50 86 ALA A CA 1
ATOM 660 C C . ALA A 1 86 ? -10.237 -5.138 9.868 1.00 92.50 86 ALA A C 1
ATOM 662 O O . ALA A 1 86 ? -9.330 -4.458 9.391 1.00 92.50 86 ALA A O 1
ATOM 663 N N . ARG A 1 87 ? -10.003 -6.340 10.408 1.00 94.88 87 ARG A N 1
ATOM 664 C CA . ARG A 1 87 ? -8.671 -6.962 10.473 1.00 94.88 87 ARG A CA 1
ATOM 665 C C . ARG A 1 87 ? -8.127 -7.308 9.089 1.00 94.88 87 ARG A C 1
ATOM 667 O O . ARG A 1 87 ? -6.929 -7.134 8.847 1.00 94.88 87 ARG A O 1
ATOM 674 N N . HIS A 1 88 ? -8.981 -7.770 8.182 1.00 94.56 88 HIS A N 1
ATOM 675 C CA . HIS A 1 88 ? -8.568 -8.179 6.840 1.00 94.56 88 HIS A CA 1
ATOM 676 C C . HIS A 1 88 ? -8.467 -7.029 5.836 1.00 94.56 88 HIS A C 1
ATOM 678 O O . HIS A 1 88 ? -7.682 -7.131 4.890 1.00 94.56 88 HIS A O 1
ATOM 684 N N . ALA A 1 89 ? -9.180 -5.929 6.077 1.00 96.06 89 ALA A N 1
ATOM 685 C CA . ALA A 1 89 ? -9.230 -4.793 5.174 1.00 96.06 89 ALA A CA 1
ATOM 686 C C . ALA A 1 89 ? -7.860 -4.155 4.892 1.00 96.06 89 ALA A C 1
ATOM 688 O O . ALA A 1 89 ? -6.945 -4.153 5.722 1.00 96.06 89 ALA A O 1
ATOM 689 N N . VAL A 1 90 ? -7.738 -3.541 3.714 1.00 97.12 90 VAL A N 1
ATOM 690 C CA . VAL A 1 90 ? -6.566 -2.745 3.338 1.00 97.12 90 VAL A CA 1
ATOM 691 C C . VAL A 1 90 ? -6.863 -1.263 3.527 1.00 97.12 90 VAL A C 1
ATOM 693 O O . VAL A 1 90 ? -7.773 -0.701 2.917 1.00 97.12 90 VAL A O 1
ATOM 696 N N . LEU A 1 91 ? -6.044 -0.621 4.353 1.00 96.69 91 LEU A N 1
ATOM 697 C CA . LEU A 1 91 ? -6.107 0.802 4.648 1.00 96.69 91 LEU A CA 1
ATOM 698 C C . LEU A 1 91 ? -5.034 1.540 3.854 1.00 96.69 91 LEU A C 1
ATOM 700 O O . LEU A 1 91 ? -3.880 1.117 3.776 1.00 96.69 91 LEU A O 1
ATOM 704 N N . THR A 1 92 ? -5.386 2.696 3.304 1.00 96.94 92 THR A N 1
ATOM 705 C CA . THR A 1 92 ? -4.374 3.664 2.871 1.00 96.94 92 THR A CA 1
ATOM 706 C C . THR A 1 92 ? -3.649 4.243 4.081 1.00 96.94 92 THR A C 1
ATOM 708 O O . THR A 1 92 ? -4.221 4.327 5.169 1.00 96.94 92 THR A O 1
ATOM 711 N N . ARG A 1 93 ? -2.422 4.742 3.889 1.00 96.94 93 ARG A N 1
ATOM 712 C CA . ARG A 1 93 ? -1.697 5.491 4.931 1.00 96.94 93 ARG A CA 1
ATOM 713 C C . ARG A 1 93 ? -2.562 6.555 5.597 1.00 96.94 93 ARG A C 1
ATOM 715 O O . ARG A 1 93 ? -2.556 6.686 6.810 1.00 96.94 93 ARG A O 1
ATOM 722 N N . HIS A 1 94 ? -3.321 7.314 4.808 1.00 95.19 94 HIS A N 1
ATOM 723 C CA . HIS A 1 94 ? -4.193 8.349 5.353 1.00 95.19 94 HIS A CA 1
ATOM 724 C C . HIS A 1 94 ? -5.275 7.768 6.270 1.00 95.19 94 HIS A C 1
ATOM 726 O O . HIS A 1 94 ? -5.463 8.291 7.360 1.00 95.19 94 HIS A O 1
ATOM 732 N N . GLN A 1 95 ? -5.952 6.695 5.852 1.00 95.00 95 GLN A N 1
ATOM 733 C CA . GLN A 1 95 ? -6.975 6.044 6.675 1.00 95.00 95 GLN A CA 1
ATOM 734 C C . GLN A 1 95 ? -6.379 5.465 7.961 1.00 95.00 95 GLN A C 1
ATOM 736 O O . GLN A 1 95 ? -6.956 5.661 9.022 1.00 95.00 95 GLN A O 1
ATOM 741 N N . ALA A 1 96 ? -5.209 4.822 7.884 1.00 95.81 96 ALA A N 1
ATOM 742 C CA . ALA A 1 96 ? -4.513 4.312 9.063 1.00 95.81 96 ALA A CA 1
ATOM 743 C C . ALA A 1 96 ? -4.200 5.435 10.066 1.00 95.81 96 ALA A C 1
ATOM 745 O O . ALA A 1 96 ? -4.494 5.301 11.249 1.00 95.81 96 ALA A O 1
ATOM 746 N N . LEU A 1 97 ? -3.677 6.572 9.593 1.00 96.12 97 LEU A N 1
ATOM 747 C CA . LEU A 1 97 ? -3.372 7.702 10.473 1.00 96.12 97 LEU A CA 1
ATOM 748 C C . LEU A 1 97 ? -4.623 8.348 11.072 1.00 96.12 97 LEU A C 1
ATOM 750 O O . LEU A 1 97 ? -4.609 8.666 12.253 1.00 96.12 97 LEU A O 1
ATOM 754 N N . VAL A 1 98 ? -5.704 8.491 10.299 1.00 94.19 98 VAL A N 1
ATOM 755 C CA . VAL A 1 98 ? -6.985 8.983 10.834 1.00 94.19 98 VAL A CA 1
ATOM 756 C C . VAL A 1 98 ? -7.484 8.066 11.950 1.00 94.19 98 VAL A C 1
ATOM 758 O O . VAL A 1 98 ? -7.850 8.558 13.009 1.00 94.19 98 VAL A O 1
ATOM 761 N N . GLN A 1 99 ? -7.427 6.743 11.762 1.00 93.50 99 GLN A N 1
ATOM 762 C CA . GLN A 1 99 ? -7.819 5.788 12.803 1.00 93.50 99 GLN A CA 1
ATOM 763 C C . GLN A 1 99 ? -6.962 5.922 14.068 1.00 93.50 99 GLN A C 1
ATOM 765 O O . GLN A 1 99 ? -7.496 5.924 15.174 1.00 93.50 99 GLN A O 1
ATOM 770 N N . VAL A 1 100 ? -5.645 6.082 13.919 1.00 95.44 100 VAL A N 1
ATOM 771 C CA . VAL A 1 100 ? -4.726 6.316 15.046 1.00 95.44 100 VAL A CA 1
ATOM 772 C C . VAL A 1 100 ? -5.076 7.608 15.797 1.00 95.44 100 VAL A C 1
ATOM 774 O O . VAL A 1 100 ? -5.147 7.602 17.027 1.00 95.44 100 VAL A O 1
ATOM 777 N N . GLU A 1 101 ? -5.346 8.699 15.076 1.00 95.50 101 GLU A N 1
ATOM 778 C CA . GLU A 1 101 ? -5.734 9.991 15.661 1.00 95.50 101 GLU A CA 1
ATOM 779 C C . GLU A 1 101 ? -7.091 9.923 16.378 1.00 95.50 101 GLU A C 1
ATOM 781 O O . GLU A 1 101 ? -7.231 10.452 17.481 1.00 95.50 101 GLU A O 1
ATOM 786 N N . GLU A 1 102 ? -8.081 9.241 15.795 1.00 93.50 102 GLU A N 1
ATOM 787 C CA . GLU A 1 102 ? -9.416 9.050 16.382 1.00 93.50 102 GLU A CA 1
ATOM 788 C C . GLU A 1 102 ? -9.372 8.267 17.704 1.00 93.50 102 GLU A C 1
ATOM 790 O O . GLU A 1 102 ? -10.209 8.488 18.580 1.00 93.50 102 GLU A O 1
ATOM 795 N N . HIS A 1 103 ? -8.358 7.416 17.888 1.00 93.38 103 HIS A N 1
ATOM 796 C CA . HIS A 1 103 ? -8.099 6.688 19.134 1.00 93.38 103 HIS A CA 1
ATOM 797 C C . HIS A 1 103 ? -7.223 7.467 20.134 1.00 93.38 103 HIS A C 1
ATOM 799 O O . HIS A 1 103 ? -6.854 6.937 21.182 1.00 93.38 103 HIS A O 1
ATOM 805 N N . GLY A 1 104 ? -6.889 8.729 19.844 1.00 94.06 104 GLY A N 1
ATOM 806 C CA . GLY A 1 104 ? -6.093 9.585 20.727 1.00 94.06 104 GLY A CA 1
ATOM 807 C C . GLY A 1 104 ? -4.610 9.212 20.802 1.00 94.06 104 GLY A C 1
ATOM 808 O O . GLY A 1 104 ? -3.914 9.667 21.712 1.00 94.06 104 GLY A O 1
ATOM 809 N N . ALA A 1 105 ? -4.120 8.393 19.870 1.00 94.94 105 ALA A N 1
ATOM 810 C CA . ALA A 1 105 ? -2.728 7.977 19.798 1.00 94.94 105 ALA A CA 1
ATOM 811 C C . ALA A 1 105 ? -1.914 8.881 18.852 1.00 94.94 105 ALA A C 1
ATOM 813 O O . ALA A 1 105 ? -2.460 9.627 18.040 1.00 94.94 105 ALA A O 1
ATOM 814 N N . TRP 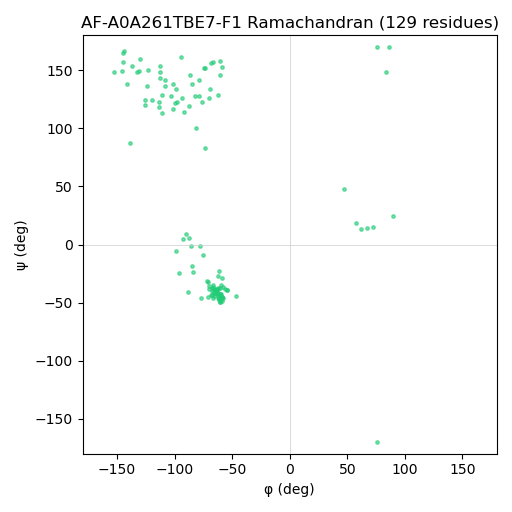A 1 106 ? -0.582 8.853 18.980 1.00 95.56 106 TRP A N 1
ATOM 815 C CA . TRP A 1 106 ? 0.307 9.725 18.208 1.00 95.56 106 TRP A CA 1
ATOM 816 C C . TRP A 1 106 ? 0.687 9.094 16.855 1.00 95.56 106 TRP A C 1
ATOM 818 O O . TRP A 1 106 ? 1.352 8.054 16.849 1.00 95.56 106 TRP A O 1
ATOM 828 N N . PRO A 1 107 ? 0.359 9.724 15.706 1.00 96.56 107 PRO A N 1
ATOM 829 C CA . PRO A 1 107 ? 0.651 9.184 14.375 1.00 96.56 107 PRO A CA 1
ATOM 830 C C . PRO A 1 107 ? 2.116 8.836 14.131 1.00 96.56 107 PRO A C 1
ATOM 832 O O . PRO A 1 107 ? 2.407 7.828 13.493 1.00 96.56 107 PRO A O 1
ATOM 835 N N . GLN A 1 108 ? 3.051 9.651 14.631 1.00 97.31 108 GLN A N 1
ATOM 836 C CA . GLN A 1 108 ? 4.472 9.386 14.403 1.00 97.31 108 GLN A CA 1
ATOM 837 C C . GLN A 1 108 ? 4.925 8.112 15.121 1.00 97.31 108 GLN A C 1
ATOM 839 O O . GLN A 1 108 ? 5.693 7.357 14.543 1.00 97.31 108 GLN A O 1
ATOM 844 N N . SER A 1 109 ? 4.412 7.834 16.326 1.00 97.50 109 SER A N 1
ATOM 845 C CA . SER A 1 109 ? 4.740 6.601 17.054 1.00 97.50 109 SER A CA 1
ATOM 846 C C . SER A 1 109 ? 4.317 5.362 16.268 1.00 97.50 109 SER A C 1
ATOM 848 O O . SER A 1 109 ? 5.099 4.427 16.131 1.00 97.50 109 SER A O 1
ATOM 850 N N . PHE A 1 110 ? 3.125 5.391 15.669 1.00 98.06 110 PHE A N 1
ATOM 851 C CA . PHE A 1 110 ? 2.669 4.318 14.787 1.00 98.06 110 PHE A CA 1
ATOM 852 C C . PHE A 1 110 ? 3.595 4.134 13.575 1.00 98.06 110 PHE A C 1
ATOM 854 O O . PHE A 1 110 ? 3.984 3.014 13.259 1.00 98.06 110 PHE A O 1
ATOM 861 N N . LEU A 1 111 ? 3.985 5.220 12.900 1.00 97.88 111 LEU A N 1
ATOM 862 C CA . LEU A 1 111 ? 4.871 5.143 11.730 1.00 97.88 111 LEU A CA 1
ATOM 863 C C . LEU A 1 111 ? 6.284 4.662 12.084 1.00 97.88 111 LEU A C 1
ATOM 865 O O . LEU A 1 111 ? 6.899 3.958 11.285 1.00 97.88 111 LEU A O 1
ATOM 869 N N . ASP A 1 112 ? 6.793 5.032 13.257 1.00 97.88 112 ASP A N 1
ATOM 870 C CA . ASP A 1 112 ? 8.115 4.620 13.728 1.00 97.88 112 ASP A CA 1
ATOM 871 C C . ASP A 1 112 ? 8.144 3.119 14.073 1.00 97.88 112 ASP A C 1
ATOM 873 O O . ASP A 1 112 ? 9.144 2.448 13.816 1.00 97.88 112 ASP A O 1
ATOM 877 N N . GLU A 1 113 ? 7.046 2.577 14.609 1.00 97.69 113 GLU A N 1
ATOM 878 C CA . GLU A 1 113 ? 6.945 1.173 15.032 1.00 97.69 113 GLU A CA 1
ATOM 879 C C . GLU A 1 113 ? 6.483 0.227 13.913 1.00 97.69 113 GLU A C 1
ATOM 881 O O . GLU A 1 113 ? 7.012 -0.876 13.769 1.00 97.69 113 GLU A O 1
ATOM 886 N N . CYS A 1 114 ? 5.510 0.646 13.103 1.00 96.81 114 CYS A N 1
ATOM 887 C CA . CYS A 1 114 ? 4.919 -0.165 12.034 1.00 96.81 114 CYS A CA 1
ATOM 888 C C . CYS A 1 114 ? 5.494 0.144 10.641 1.00 96.81 114 CYS A C 1
ATOM 890 O O . CYS A 1 114 ? 5.166 -0.547 9.676 1.00 96.81 114 CYS A O 1
ATOM 892 N N . GLY A 1 115 ? 6.353 1.162 10.531 1.00 96.81 115 GLY A N 1
ATOM 893 C CA . GLY A 1 115 ? 6.951 1.633 9.285 1.00 96.81 115 GLY A CA 1
ATOM 894 C C . GLY A 1 115 ? 6.056 2.604 8.510 1.00 96.81 115 GLY A C 1
ATOM 895 O O . GLY A 1 115 ? 4.832 2.492 8.517 1.00 96.81 115 GLY A O 1
ATOM 896 N N . ASP A 1 116 ? 6.666 3.553 7.788 1.00 96.94 116 ASP A N 1
ATOM 897 C CA . ASP A 1 116 ? 5.951 4.464 6.882 1.00 96.94 116 ASP A CA 1
ATOM 898 C C . ASP A 1 116 ? 5.679 3.769 5.536 1.00 96.94 116 ASP A C 1
ATOM 900 O O . ASP A 1 116 ? 6.569 3.578 4.696 1.00 96.94 116 ASP A O 1
ATOM 904 N N . HIS A 1 117 ? 4.449 3.292 5.362 1.00 96.94 117 HIS A N 1
ATOM 905 C CA . HIS A 1 117 ? 4.003 2.505 4.220 1.00 96.94 117 HIS A CA 1
ATOM 906 C C . HIS A 1 117 ? 2.810 3.172 3.541 1.00 96.94 117 HIS A C 1
ATOM 908 O O . HIS A 1 117 ? 2.010 3.871 4.156 1.00 96.94 117 HIS A O 1
ATOM 914 N N . ALA A 1 118 ? 2.684 2.960 2.231 1.00 97.44 118 ALA A N 1
ATOM 915 C CA . ALA A 1 118 ? 1.590 3.541 1.457 1.00 97.44 118 ALA A CA 1
ATOM 916 C C . ALA A 1 118 ? 0.239 2.871 1.773 1.00 97.44 118 ALA A C 1
ATOM 918 O O . ALA A 1 118 ? -0.809 3.523 1.710 1.00 97.44 118 ALA A O 1
ATOM 919 N N . LEU A 1 119 ? 0.283 1.581 2.116 1.00 97.94 119 LEU A N 1
ATOM 920 C CA . LEU A 1 119 ? -0.849 0.732 2.467 1.00 97.94 119 LEU A CA 1
ATOM 921 C C . LEU A 1 119 ? -0.534 -0.039 3.753 1.00 97.94 119 LEU A C 1
ATOM 923 O O . LEU A 1 119 ? 0.615 -0.413 3.983 1.00 97.94 119 LEU A O 1
ATOM 927 N N . TYR A 1 120 ? -1.568 -0.324 4.536 1.00 97.75 120 TYR A N 1
ATOM 928 C CA . TYR A 1 120 ? -1.508 -1.137 5.747 1.00 97.75 120 TYR A CA 1
ATOM 929 C C . TYR A 1 120 ? -2.602 -2.193 5.712 1.00 97.75 120 TYR A C 1
ATOM 931 O O . TYR A 1 120 ? -3.681 -1.963 5.164 1.00 97.75 120 TYR A O 1
ATOM 939 N N . ARG A 1 121 ? -2.341 -3.341 6.336 1.00 97.56 121 ARG A N 1
ATOM 940 C CA . ARG A 1 121 ? -3.418 -4.262 6.695 1.00 97.56 121 ARG A CA 1
ATOM 941 C C . ARG A 1 121 ? -4.099 -3.757 7.958 1.00 97.56 121 ARG A C 1
ATOM 943 O O . ARG A 1 121 ? -3.410 -3.274 8.854 1.00 97.56 121 ARG A O 1
ATOM 950 N N . GLY A 1 122 ? -5.416 -3.881 8.039 1.00 96.56 122 GLY A N 1
ATOM 951 C CA . GLY A 1 122 ? -6.184 -3.411 9.187 1.00 96.56 122 GLY A CA 1
ATOM 952 C C . GLY A 1 122 ? -5.734 -4.047 10.498 1.00 96.56 122 GLY A C 1
ATOM 953 O O . GLY A 1 122 ? -5.597 -3.339 11.490 1.00 96.56 122 GLY A O 1
ATOM 954 N N . SER A 1 123 ? -5.356 -5.330 10.480 1.00 96.94 123 SER A N 1
ATOM 955 C CA . SER A 1 123 ? -4.769 -6.008 11.640 1.00 96.94 123 SER A CA 1
ATOM 956 C C . SER A 1 123 ? -3.541 -5.287 12.198 1.00 96.94 123 SER A C 1
ATOM 958 O O . SER A 1 123 ? -3.428 -5.165 13.403 1.00 96.94 123 SER A O 1
ATOM 960 N N . VAL A 1 124 ? -2.663 -4.727 11.358 1.00 97.44 124 VAL A N 1
ATOM 961 C CA . VAL A 1 124 ? -1.474 -3.990 11.831 1.00 97.44 124 VAL A CA 1
ATOM 962 C C . VAL A 1 124 ? -1.878 -2.767 12.652 1.00 97.44 124 VAL A C 1
ATOM 964 O O . VAL A 1 124 ? -1.282 -2.495 13.687 1.00 97.44 124 VAL A O 1
ATOM 967 N N . VAL A 1 125 ? -2.901 -2.038 12.202 1.00 96.25 125 VAL A N 1
ATOM 968 C CA . VAL A 1 125 ? -3.402 -0.850 12.906 1.00 96.25 125 VAL A CA 1
ATOM 969 C C . VAL A 1 125 ? -4.121 -1.254 14.194 1.00 96.25 125 VAL A C 1
ATOM 971 O O . VAL A 1 125 ? -3.878 -0.665 15.241 1.00 96.25 125 VAL A O 1
ATOM 974 N N . LEU A 1 126 ? -4.979 -2.273 14.129 1.00 95.75 126 LEU A N 1
ATOM 975 C CA . LEU A 1 126 ? -5.764 -2.749 15.269 1.00 95.75 126 LEU A CA 1
ATOM 976 C C . LEU A 1 126 ? -4.887 -3.364 16.363 1.00 95.75 126 LEU A C 1
ATOM 978 O O . LEU A 1 126 ? -5.036 -2.997 17.525 1.00 95.75 126 LEU A O 1
ATOM 982 N N . ASP A 1 127 ? -3.940 -4.225 15.990 1.00 96.94 127 ASP A N 1
ATOM 983 C CA . ASP A 1 127 ? -3.012 -4.862 16.927 1.00 96.94 127 ASP A CA 1
ATOM 984 C C . ASP A 1 127 ? -2.135 -3.802 17.617 1.00 96.94 127 ASP A C 1
ATOM 986 O O . ASP A 1 127 ? -1.892 -3.884 18.820 1.00 96.94 127 ASP A O 1
ATOM 990 N N . TRP A 1 128 ? -1.705 -2.762 16.886 1.00 97.44 128 TRP A N 1
ATOM 991 C CA . TRP A 1 128 ? -0.949 -1.641 17.460 1.00 97.44 128 TRP A CA 1
ATOM 992 C C . TRP A 1 128 ? -1.784 -0.802 18.440 1.00 97.44 128 TRP A C 1
ATOM 994 O O . TRP A 1 128 ? -1.278 -0.360 19.470 1.00 97.44 128 TRP A O 1
ATOM 1004 N N . LEU A 1 129 ? -3.076 -0.621 18.155 1.00 95.69 129 LEU A N 1
ATOM 1005 C CA . LEU A 1 129 ? -4.028 0.043 19.052 1.00 95.69 129 LEU A CA 1
ATOM 1006 C C . LEU A 1 129 ? -4.459 -0.832 20.248 1.00 95.69 129 LEU A C 1
ATOM 1008 O O . LEU A 1 129 ? -5.098 -0.320 21.168 1.00 95.69 129 LEU A O 1
ATOM 1012 N N . GLY A 1 130 ? -4.098 -2.119 20.265 1.00 94.00 130 GLY A N 1
ATOM 1013 C CA . GLY A 1 130 ? -4.381 -3.049 21.362 1.00 94.00 130 GLY A CA 1
ATOM 1014 C C . GLY A 1 130 ? -5.707 -3.814 21.257 1.00 94.00 130 GLY A C 1
ATOM 1015 O O . GLY A 1 130 ? -6.236 -4.225 22.292 1.00 94.00 130 GLY A O 1
ATOM 1016 N N . TYR A 1 131 ? -6.239 -3.992 20.043 1.00 90.56 131 TYR A N 1
ATOM 1017 C CA . TYR A 1 131 ? -7.417 -4.826 19.745 1.00 90.56 131 TYR A CA 1
ATOM 1018 C C . TYR A 1 131 ? -7.057 -6.234 19.256 1.00 90.56 131 TYR A C 1
ATOM 1020 O O . TYR A 1 131 ? -5.883 -6.487 18.916 1.00 90.56 131 TYR A O 1
#

pLDDT: mean 94.0, std 4.7, range [76.31, 98.06]

Radius of gyration: 15.44 Å; Cα contacts (8 Å, |Δi|>4): 196; chains: 1; bounding box: 36×27×40 Å

Sequence (131 aa):
MQISLYTLPNCEASKLTREAFLRAGIQFSERSAADQSPLEAPVVSTIVDRRIVAWRGHRADMIELLHALVSEGPVPAHGLSDLEEARHAVLTRHQALVQVEEHGAWPQSFLDECGDHALYRGSVVLDWLGY

Nearest PDB structures (foldseek):
  1h75-assembly1_A  TM=7.098E-01  e=1.086E-03  Escherichia coli
  5kqa-assembly1_A  TM=6.735E-01  e=3.210E-02  Polygonaceae
  5zvl-assembly2_B  TM=5.418E-01  e=3.639E-02  Triticum aestivum
  2fls-assembly1_A  TM=5.406E-01  e=6.398E-02  Homo sapiens
  2ht9-assembly1_B  TM=5.759E-01  e=8.222E-02  Homo sapiens

Solvent-accessible surface area (backbone atoms only — not comparable to full-atom values): 7495 Å² total; per-residue (Å²): 125,64,35,37,40,24,28,48,88,95,37,64,44,24,52,55,42,52,52,50,34,59,75,67,68,54,75,68,45,80,43,74,20,8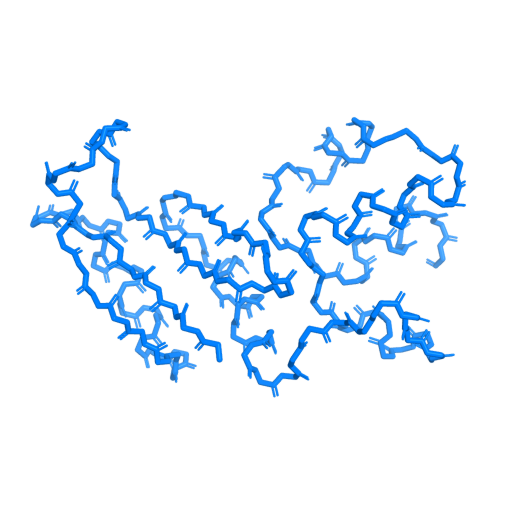2,87,40,84,74,80,57,55,15,29,43,38,33,55,55,95,93,36,82,41,56,52,70,51,64,50,72,69,60,52,52,47,49,45,50,29,70,74,74,42,74,73,53,96,87,56,69,94,45,70,69,61,39,34,71,35,39,31,46,41,68,55,50,42,50,54,36,48,77,70,74,46,62,54,64,60,51,32,73,74,75,49,88,49,49,62,42,50,26,40,62,56,37,51,72,74,69,99

Secondary structure (DSSP, 8-state):
--EEEEE-TT-HHHHHHHHHHHHTT---EEEESTT-SS--S-EEEEEETTEEEEEES--HHHHHHHHHHHHH-PPPTT--S-HHHHHHPEEEHHHHHHHHHHTT--HHHHHHHH---SEEEHHHHHHHHT-

Mean predicted aligned error: 3.36 Å

Organism: NCBI:txid1395608